Protein AF-A0A413F1H2-F1 (afdb_monomer_lite)

Sequence (59 aa):
MRSEVARGRSVLISSHLLDDLADLTDSFYFIEAGTLVEKIESSSQTLKQEYLDTYEGDE

Foldseek 3Di:
DPDPPDDPDDDDDDDPDLVVVLVVDQKDWDADPNDTDDIDGSVCPVVSVVVCCVRVVPD

Secondary structure (DSSP, 8-state):
------TT-------S-HHHHHTT-SEEEEEETTEEEEEEETT-HHHHHHHHHHHS---

Structure (mmCIF, N/CA/C/O backbone):
data_AF-A0A413F1H2-F1
#
_entry.id   AF-A0A413F1H2-F1
#
loop_
_atom_site.group_PDB
_atom_site.id
_atom_site.type_symbol
_atom_site.label_atom_id
_atom_site.label_alt_id
_atom_site.label_comp_id
_atom_site.label_asym_id
_atom_site.label_entity_id
_atom_site.label_seq_id
_atom_site.pdbx_PDB_ins_code
_atom_site.Cartn_x
_atom_site.Cartn_y
_atom_site.Cartn_z
_atom_site.occupancy
_atom_site.B_iso_or_equiv
_atom_site.auth_seq_id
_atom_site.auth_comp_id
_atom_site.auth_asym_id
_atom_site.auth_atom_id
_atom_site.pdbx_PDB_model_num
ATOM 1 N N . MET A 1 1 ? 5.557 -0.814 -28.245 1.00 42.34 1 MET A N 1
ATOM 2 C CA . MET A 1 1 ? 4.882 -2.115 -28.438 1.00 42.34 1 MET A CA 1
ATOM 3 C C . MET A 1 1 ? 3.881 -2.249 -27.300 1.00 42.34 1 MET A C 1
ATOM 5 O O . MET A 1 1 ? 4.291 -2.491 -26.177 1.00 42.34 1 MET A O 1
ATOM 9 N N . ARG A 1 2 ? 2.607 -1.902 -27.527 1.00 49.94 2 ARG A N 1
ATOM 10 C CA . ARG A 1 2 ? 1.567 -2.005 -26.492 1.00 49.94 2 ARG A CA 1
ATOM 11 C C . ARG A 1 2 ? 1.106 -3.455 -26.475 1.00 49.94 2 ARG A C 1
ATOM 13 O O . ARG A 1 2 ? 0.337 -3.855 -27.341 1.00 49.94 2 ARG A O 1
ATOM 20 N N . SER A 1 3 ? 1.687 -4.246 -25.582 1.00 50.62 3 SER A N 1
ATOM 21 C CA . SER A 1 3 ? 1.355 -5.659 -25.438 1.00 50.62 3 SER A CA 1
ATOM 22 C C . SER A 1 3 ? -0.112 -5.803 -25.042 1.00 50.62 3 SER A C 1
ATOM 24 O O . SER A 1 3 ? -0.556 -5.195 -24.071 1.00 50.62 3 SER A O 1
ATOM 26 N N . GLU A 1 4 ? -0.852 -6.605 -25.806 1.00 54.41 4 GLU A N 1
ATOM 27 C CA . GLU A 1 4 ? -2.176 -7.133 -25.472 1.00 54.41 4 GLU A CA 1
ATOM 28 C C . GLU A 1 4 ? -2.103 -7.955 -24.174 1.00 54.41 4 GLU A C 1
ATOM 30 O O . GLU A 1 4 ? -2.103 -9.186 -24.183 1.00 54.41 4 GLU A O 1
ATOM 35 N N . VAL A 1 5 ? -2.018 -7.298 -23.020 1.00 55.59 5 VAL A N 1
ATOM 36 C CA . VAL A 1 5 ? -2.190 -7.975 -21.735 1.00 55.59 5 VAL A CA 1
ATOM 37 C C . VAL A 1 5 ? -3.689 -8.143 -21.507 1.00 55.59 5 VAL A C 1
ATOM 39 O O . VAL A 1 5 ? -4.392 -7.260 -21.033 1.00 55.59 5 VAL A O 1
ATOM 42 N N . ALA A 1 6 ? -4.167 -9.300 -21.968 1.00 57.97 6 ALA A N 1
ATOM 43 C CA . ALA A 1 6 ? -5.294 -10.075 -21.461 1.00 57.97 6 ALA A CA 1
ATOM 44 C C . ALA A 1 6 ? -6.484 -9.277 -20.894 1.00 57.97 6 ALA A C 1
ATOM 46 O O . ALA A 1 6 ? -6.621 -9.104 -19.682 1.00 57.97 6 ALA A O 1
ATOM 47 N N . ARG A 1 7 ? -7.419 -8.912 -21.781 1.00 58.94 7 ARG A N 1
ATOM 48 C CA . ARG A 1 7 ? -8.786 -8.508 -21.418 1.00 58.94 7 ARG A CA 1
ATOM 49 C C . ARG A 1 7 ? -9.359 -9.460 -20.351 1.00 58.94 7 ARG A C 1
ATOM 51 O O . ARG A 1 7 ? -9.665 -10.609 -20.659 1.00 58.94 7 ARG A O 1
ATOM 58 N N . GLY A 1 8 ? -9.494 -8.973 -19.115 1.00 71.75 8 GLY A N 1
ATOM 59 C CA . GLY A 1 8 ? -10.173 -9.666 -18.013 1.00 71.75 8 GLY A CA 1
ATOM 60 C C . GLY A 1 8 ? -9.291 -10.398 -16.993 1.00 71.75 8 GLY A C 1
ATOM 61 O O . GLY A 1 8 ? -9.840 -11.145 -16.188 1.00 71.75 8 GLY A O 1
ATOM 62 N N . ARG A 1 9 ? -7.961 -10.221 -16.988 1.00 78.06 9 ARG A N 1
ATOM 63 C CA . ARG A 1 9 ? -7.101 -10.763 -15.917 1.00 78.06 9 ARG A CA 1
ATOM 64 C C . ARG A 1 9 ? -6.698 -9.675 -14.929 1.00 78.06 9 ARG A C 1
ATOM 66 O O . ARG A 1 9 ? -6.144 -8.660 -15.329 1.00 78.06 9 ARG A O 1
ATOM 73 N N . SER A 1 10 ? -6.932 -9.924 -13.645 1.00 82.38 10 SER A N 1
ATOM 74 C CA . SER A 1 10 ? -6.352 -9.135 -12.558 1.00 82.38 10 SER A CA 1
ATOM 75 C C . SER A 1 10 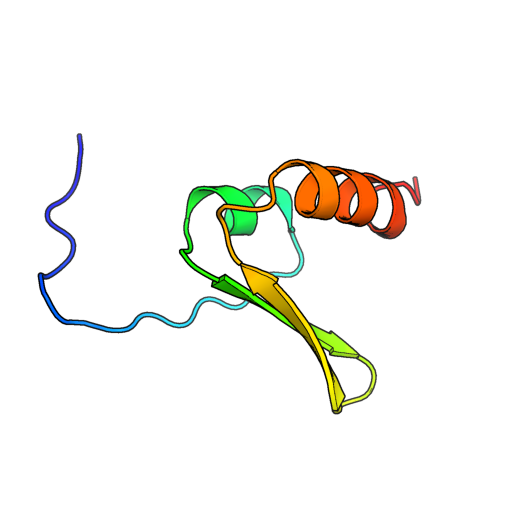? -4.902 -9.560 -12.334 1.00 82.38 10 SER A C 1
ATOM 77 O O . SER A 1 10 ? -4.623 -10.756 -12.219 1.00 82.38 10 SER A O 1
ATOM 79 N N . VAL A 1 11 ? -3.994 -8.592 -12.249 1.00 82.19 11 VAL A N 1
ATOM 80 C CA . VAL A 1 11 ? -2.573 -8.812 -11.961 1.00 82.19 11 VAL A CA 1
ATOM 81 C C . VAL A 1 11 ? -2.241 -8.103 -10.655 1.00 82.19 11 VAL A C 1
ATOM 83 O O . VAL A 1 11 ? -2.622 -6.951 -10.471 1.00 82.19 11 VAL A O 1
ATOM 86 N N . LEU A 1 12 ? -1.549 -8.799 -9.753 1.00 85.50 12 LEU A N 1
ATOM 87 C CA . LEU A 1 12 ? -0.993 -8.215 -8.537 1.00 85.50 12 LEU A CA 1
ATOM 88 C C . LEU A 1 12 ? 0.528 -8.195 -8.666 1.00 85.50 12 LEU A C 1
ATOM 90 O O . LEU A 1 12 ? 1.142 -9.232 -8.918 1.00 85.50 12 LEU A O 1
ATOM 94 N N . ILE A 1 13 ? 1.113 -7.012 -8.516 1.00 82.31 13 ILE A N 1
ATOM 95 C CA . ILE A 1 13 ? 2.555 -6.780 -8.584 1.00 82.31 13 ILE A CA 1
ATOM 96 C C . ILE A 1 13 ? 2.969 -6.175 -7.246 1.00 82.31 13 ILE A C 1
ATOM 98 O O . ILE A 1 13 ? 2.333 -5.238 -6.773 1.00 82.31 13 ILE A O 1
ATOM 102 N N . SER A 1 14 ? 4.014 -6.732 -6.635 1.00 84.25 14 SER A N 1
ATOM 103 C CA . SER A 1 14 ? 4.620 -6.204 -5.412 1.00 84.25 14 SER A CA 1
ATOM 104 C C . SER A 1 14 ? 5.986 -5.635 -5.762 1.00 84.25 14 SER A C 1
ATOM 106 O O . SER A 1 14 ? 6.812 -6.346 -6.330 1.00 84.25 14 SER A O 1
ATOM 108 N N . SER A 1 15 ? 6.226 -4.378 -5.406 1.00 81.44 15 SER A N 1
ATOM 109 C CA . SER A 1 15 ? 7.520 -3.708 -5.539 1.00 81.44 15 SER A CA 1
ATOM 110 C C . SER A 1 15 ? 7.751 -2.816 -4.325 1.00 81.44 15 SER A C 1
ATOM 112 O O . SER A 1 15 ? 6.802 -2.446 -3.635 1.00 81.44 15 SER A O 1
ATOM 114 N N . HIS A 1 16 ? 9.016 -2.485 -4.085 1.00 78.50 16 HIS A N 1
ATOM 115 C CA . HIS A 1 16 ? 9.419 -1.447 -3.137 1.00 78.50 16 HIS A CA 1
ATOM 116 C C . HIS A 1 16 ? 9.654 -0.093 -3.823 1.00 78.50 16 HIS A C 1
ATOM 118 O O . HIS A 1 16 ? 9.817 0.900 -3.130 1.00 78.50 16 HIS A O 1
ATOM 124 N N . LEU A 1 17 ? 9.667 -0.060 -5.162 1.00 74.06 17 LEU A N 1
ATOM 125 C CA . LEU A 1 17 ? 9.795 1.159 -5.961 1.00 74.06 17 LEU A CA 1
ATOM 126 C C . LEU A 1 17 ? 8.408 1.618 -6.394 1.00 74.06 17 LEU A C 1
ATOM 128 O O . LEU A 1 17 ? 7.679 0.857 -7.045 1.00 74.06 17 LEU A O 1
ATOM 132 N N . LEU A 1 18 ? 8.042 2.835 -6.000 1.00 70.75 18 LEU A N 1
ATOM 133 C CA . LEU A 1 18 ? 6.711 3.364 -6.253 1.00 70.75 18 LEU A CA 1
ATOM 134 C C . LEU A 1 18 ? 6.568 3.850 -7.696 1.00 70.75 18 LEU A C 1
ATOM 136 O O . LEU A 1 18 ? 5.531 3.597 -8.308 1.00 70.75 18 LEU A O 1
ATOM 140 N N 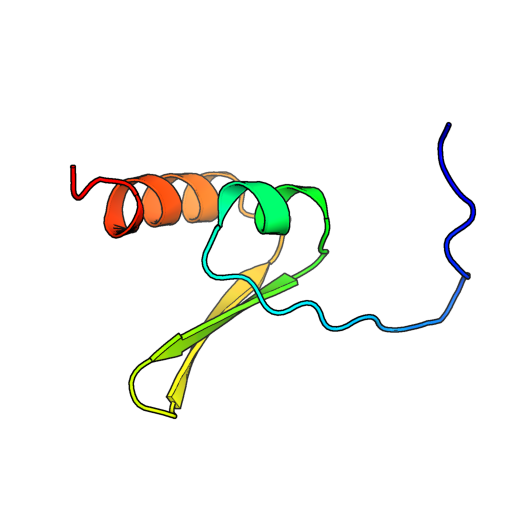. ASP A 1 19 ? 7.618 4.465 -8.243 1.00 72.19 19 ASP A N 1
ATOM 141 C CA . ASP A 1 19 ? 7.674 4.949 -9.625 1.00 72.19 19 ASP A CA 1
ATOM 142 C C . ASP A 1 19 ? 7.322 3.861 -10.648 1.00 72.19 19 ASP A C 1
ATOM 144 O O . ASP A 1 19 ? 6.437 4.033 -11.489 1.00 72.19 19 ASP A O 1
ATOM 148 N N . ASP A 1 20 ? 7.941 2.687 -10.520 1.00 70.19 20 ASP A N 1
ATOM 149 C CA . ASP A 1 20 ? 7.691 1.558 -11.420 1.00 70.19 20 ASP A CA 1
ATOM 150 C C . ASP A 1 20 ? 6.244 1.060 -11.324 1.00 70.19 20 ASP A C 1
ATOM 152 O O . ASP A 1 20 ? 5.640 0.638 -12.312 1.00 70.19 20 ASP A O 1
ATOM 156 N N . LEU A 1 21 ? 5.671 1.091 -10.120 1.00 73.00 21 LEU A N 1
ATOM 157 C CA . LEU A 1 21 ? 4.303 0.660 -9.891 1.00 73.00 21 LEU A CA 1
ATOM 158 C C . LEU A 1 21 ? 3.319 1.675 -10.485 1.00 73.00 21 LEU A C 1
ATOM 160 O O . LEU A 1 21 ? 2.390 1.259 -11.182 1.00 73.00 21 LEU A O 1
ATOM 164 N N . ALA A 1 22 ? 3.530 2.974 -10.254 1.00 70.06 22 ALA A N 1
ATOM 165 C CA . ALA A 1 22 ? 2.600 4.070 -10.535 1.00 70.06 22 ALA A CA 1
ATOM 166 C C . ALA A 1 22 ? 2.057 4.097 -11.974 1.00 70.06 22 ALA A C 1
ATOM 168 O O . ALA A 1 22 ? 0.879 4.424 -12.172 1.00 70.06 22 ALA A O 1
ATOM 169 N N . ASP A 1 23 ? 2.890 3.723 -12.944 1.00 72.44 23 ASP A N 1
ATOM 170 C CA . ASP A 1 23 ? 2.562 3.696 -14.372 1.00 72.44 23 ASP A CA 1
ATOM 171 C C . ASP A 1 23 ? 1.997 2.350 -14.857 1.00 72.44 23 ASP A C 1
ATOM 173 O O . ASP A 1 23 ? 1.407 2.268 -15.939 1.00 72.44 23 ASP A O 1
ATOM 177 N N . LEU A 1 24 ? 2.155 1.285 -14.066 1.00 75.12 24 LEU A N 1
ATOM 178 C CA . LEU A 1 24 ? 1.797 -0.083 -14.446 1.00 75.12 24 LEU A CA 1
ATOM 179 C C . LEU A 1 24 ? 0.445 -0.557 -13.904 1.00 75.12 24 LEU A C 1
ATOM 181 O O . LEU A 1 24 ? -0.063 -1.566 -14.399 1.00 75.12 24 LEU A O 1
ATOM 185 N N . THR A 1 25 ? -0.139 0.113 -12.904 1.00 78.06 25 THR A N 1
ATOM 186 C CA . THR A 1 25 ? -1.372 -0.376 -12.261 1.00 78.06 25 THR A CA 1
ATOM 187 C C . THR A 1 25 ? -2.498 0.652 -12.168 1.00 78.06 25 THR A C 1
ATOM 189 O O . THR A 1 25 ? -2.290 1.865 -12.092 1.00 78.06 25 THR A O 1
ATOM 192 N N . ASP A 1 26 ? -3.725 0.132 -12.129 1.00 79.94 26 ASP A N 1
ATOM 193 C CA . ASP A 1 26 ? -4.947 0.916 -11.957 1.00 79.94 26 ASP A CA 1
ATOM 194 C C . ASP A 1 26 ? -5.187 1.345 -10.498 1.00 79.94 26 ASP A C 1
ATOM 196 O O . ASP A 1 26 ? -5.949 2.275 -10.229 1.00 79.94 26 ASP A O 1
ATOM 200 N N . SER A 1 27 ? -4.587 0.660 -9.524 1.00 77.56 27 SER A N 1
ATOM 201 C CA . SER A 1 27 ? -4.769 0.937 -8.097 1.00 77.56 27 SER A CA 1
ATOM 202 C C . SER A 1 27 ? -3.592 0.412 -7.290 1.00 77.56 27 SER A C 1
ATOM 204 O O . SER A 1 27 ? -3.164 -0.725 -7.481 1.00 77.56 27 SER A O 1
ATOM 206 N N . PHE A 1 28 ? -3.147 1.210 -6.325 1.00 80.38 28 PHE A N 1
ATOM 207 C CA . PHE A 1 28 ? -2.018 0.896 -5.455 1.00 80.38 28 PHE A CA 1
ATOM 208 C C . PHE A 1 28 ? -2.480 0.662 -4.033 1.00 80.38 28 PHE A C 1
ATOM 210 O O . PHE A 1 28 ? -3.449 1.271 -3.577 1.00 80.38 28 PHE A O 1
ATOM 217 N N . TYR A 1 29 ? -1.753 -0.213 -3.348 1.00 80.75 29 TYR A N 1
ATOM 218 C CA . TYR A 1 29 ? -1.989 -0.534 -1.956 1.00 80.75 29 TYR A CA 1
ATOM 219 C C . TYR A 1 29 ? -0.676 -0.528 -1.198 1.00 80.75 29 TYR A C 1
ATOM 221 O O . TYR A 1 29 ? 0.300 -1.133 -1.642 1.00 80.75 29 TYR A O 1
ATOM 229 N N . PHE A 1 30 ? -0.693 0.099 -0.030 1.00 81.06 30 PHE A N 1
ATOM 230 C CA . PHE A 1 30 ? 0.441 0.101 0.880 1.00 81.06 30 PHE A CA 1
ATOM 231 C C . PHE A 1 30 ? 0.214 -0.886 2.003 1.00 81.06 30 PHE A C 1
ATOM 233 O O . PHE A 1 30 ? -0.881 -0.974 2.562 1.00 81.06 30 PHE A O 1
ATOM 240 N N . ILE A 1 31 ? 1.266 -1.624 2.332 1.00 84.31 31 ILE A N 1
ATOM 241 C CA . ILE A 1 31 ? 1.275 -2.537 3.464 1.00 84.31 31 ILE A CA 1
ATOM 242 C C . ILE A 1 31 ? 2.392 -2.090 4.395 1.00 84.31 31 ILE A C 1
ATOM 244 O O . ILE A 1 31 ? 3.565 -2.168 4.038 1.00 84.31 31 ILE A O 1
ATOM 248 N N . GLU A 1 32 ? 2.024 -1.673 5.600 1.00 83.94 32 GLU A N 1
ATOM 249 C CA . GLU A 1 32 ? 2.959 -1.278 6.650 1.00 83.94 32 GLU A CA 1
ATOM 250 C C . GLU A 1 32 ? 2.707 -2.132 7.888 1.00 83.94 32 GLU A C 1
ATOM 252 O O . GLU A 1 32 ? 1.563 -2.328 8.302 1.00 83.94 32 GLU A O 1
ATOM 257 N N . ALA A 1 33 ? 3.773 -2.695 8.461 1.00 86.75 33 ALA A N 1
ATOM 258 C CA . ALA A 1 33 ? 3.704 -3.539 9.658 1.00 86.75 33 ALA A CA 1
ATOM 259 C C . ALA A 1 33 ? 2.620 -4.648 9.599 1.00 86.75 33 ALA A C 1
ATOM 261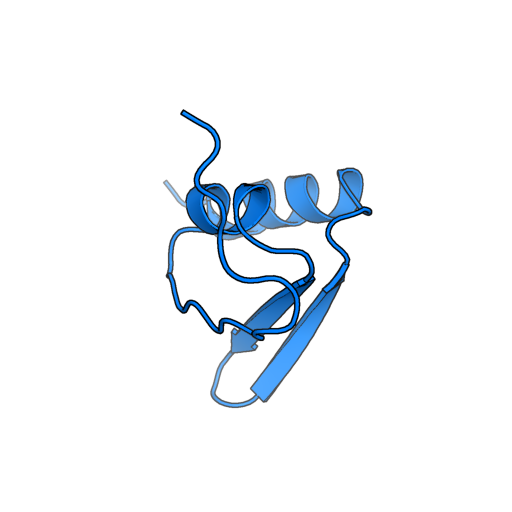 O O . ALA A 1 33 ? 2.027 -5.013 10.613 1.00 86.75 33 ALA A O 1
ATOM 262 N N . GLY A 1 34 ? 2.347 -5.190 8.405 1.00 86.81 34 GLY A N 1
ATOM 263 C CA . GLY A 1 34 ? 1.334 -6.230 8.185 1.00 86.81 34 GLY A CA 1
ATOM 264 C C . GLY A 1 34 ? -0.111 -5.727 8.065 1.00 86.81 34 GLY A C 1
ATOM 265 O O . GLY A 1 34 ? -1.026 -6.546 8.002 1.00 86.81 34 GLY A O 1
ATOM 266 N N . THR A 1 35 ? -0.326 -4.412 8.003 1.00 86.62 35 THR A N 1
ATOM 267 C CA . THR A 1 35 ? -1.640 -3.779 7.826 1.00 86.62 35 THR A CA 1
ATOM 268 C C . THR A 1 35 ? -1.714 -3.076 6.475 1.00 86.62 35 THR A C 1
ATOM 270 O O . THR A 1 35 ? -0.760 -2.427 6.060 1.00 86.62 35 THR A O 1
ATOM 273 N N . LEU A 1 36 ? -2.849 -3.202 5.783 1.00 85.75 36 LEU A N 1
ATOM 274 C CA . LEU A 1 36 ? -3.132 -2.445 4.564 1.00 85.75 36 LEU A CA 1
ATOM 275 C C . LEU A 1 36 ? -3.462 -0.997 4.955 1.00 85.75 36 LEU A C 1
ATOM 277 O O . LEU A 1 36 ? -4.519 -0.755 5.537 1.00 85.75 36 LEU A O 1
ATOM 281 N N . VAL A 1 37 ? -2.549 -0.068 4.687 1.00 78.50 37 VAL A N 1
ATOM 282 C CA . VAL A 1 37 ? -2.628 1.310 5.196 1.00 78.50 37 VAL A CA 1
ATOM 283 C C . VAL A 1 37 ? -3.480 2.188 4.296 1.00 78.50 37 VAL A C 1
ATOM 285 O O . VAL A 1 37 ? -4.365 2.886 4.783 1.00 78.50 37 VAL A O 1
ATOM 288 N N . GLU A 1 38 ? -3.261 2.130 2.983 1.00 74.06 38 GLU A N 1
ATOM 289 C CA . GLU A 1 38 ? -3.946 3.032 2.061 1.00 74.06 38 GLU A CA 1
ATOM 290 C C . GLU A 1 38 ? -4.199 2.404 0.690 1.00 74.06 38 GLU A C 1
ATOM 292 O O . GLU A 1 38 ? -3.455 1.526 0.244 1.00 74.06 38 GLU A O 1
ATOM 297 N N . LYS A 1 39 ? -5.268 2.873 0.031 1.00 77.75 39 LYS A N 1
ATOM 298 C CA . LYS A 1 39 ? -5.594 2.582 -1.364 1.00 77.75 39 LYS A CA 1
ATOM 299 C C . LYS A 1 39 ? -5.561 3.880 -2.165 1.00 77.75 39 LYS A C 1
ATOM 301 O O . LYS A 1 39 ? -6.425 4.735 -1.977 1.00 77.75 39 LYS A O 1
ATOM 306 N N . ILE A 1 40 ? -4.643 3.968 -3.122 1.00 73.31 40 ILE A N 1
ATOM 307 C CA . ILE A 1 40 ? -4.571 5.089 -4.063 1.00 73.31 40 ILE A CA 1
ATOM 308 C C . ILE A 1 40 ? -5.127 4.634 -5.409 1.00 73.31 40 ILE A C 1
ATOM 310 O O . ILE A 1 40 ? -4.618 3.700 -6.034 1.00 73.31 40 ILE A O 1
ATOM 314 N N . GLU A 1 41 ? -6.184 5.300 -5.867 1.00 68.00 41 GLU A N 1
ATOM 315 C CA . GLU A 1 41 ? -6.710 5.113 -7.221 1.00 68.00 41 GLU A CA 1
ATOM 316 C C . GLU A 1 41 ? -5.776 5.811 -8.219 1.00 68.00 41 GLU A C 1
ATOM 318 O O . GLU A 1 41 ? -5.351 6.949 -7.999 1.00 68.00 41 GLU A O 1
ATOM 323 N N . SER A 1 42 ? -5.451 5.147 -9.332 1.00 63.84 42 SER A N 1
ATOM 324 C CA . SER A 1 42 ? -4.453 5.636 -10.295 1.00 63.84 42 SER A CA 1
ATOM 325 C C . SER A 1 42 ? -4.761 7.019 -10.885 1.00 63.84 42 SER A C 1
ATOM 327 O O . SER A 1 42 ? -3.835 7.704 -11.324 1.00 63.84 42 SER A O 1
ATOM 329 N N . SER A 1 43 ? -6.032 7.439 -10.8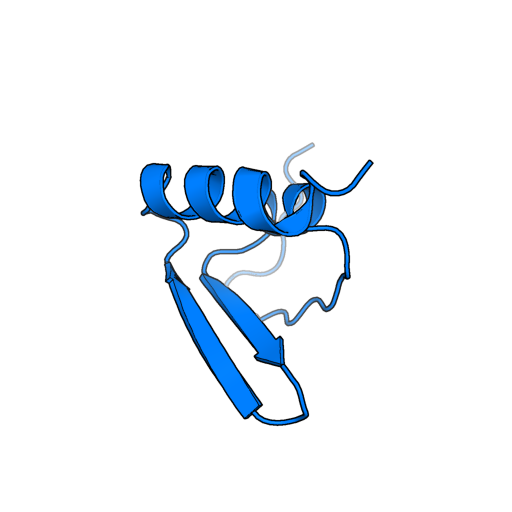61 1.00 63.81 43 SER A N 1
ATOM 330 C CA . SER A 1 43 ? -6.512 8.745 -11.324 1.00 63.81 43 SER A CA 1
ATOM 331 C C . SER A 1 43 ? -6.082 9.919 -10.442 1.00 63.81 43 SER A C 1
ATOM 333 O O . SER A 1 43 ? -6.113 11.062 -10.895 1.00 63.81 43 SER A O 1
ATOM 335 N N . SER A 1 44 ? -5.685 9.670 -9.194 1.00 63.62 44 SER A N 1
ATOM 336 C CA . SER A 1 44 ? -5.294 10.716 -8.248 1.00 63.62 44 SER A CA 1
ATOM 337 C C . SER A 1 44 ? -3.801 11.025 -8.365 1.00 63.62 44 SER A C 1
ATOM 339 O O . SER A 1 44 ? -3.002 10.652 -7.509 1.00 63.62 44 SER A O 1
ATOM 341 N N . GLN A 1 45 ? -3.422 11.716 -9.444 1.00 63.59 45 GLN A N 1
ATOM 342 C CA . GLN A 1 45 ? -2.026 12.085 -9.729 1.00 63.59 45 GLN A CA 1
ATOM 343 C C . GLN A 1 45 ? -1.387 12.929 -8.613 1.00 63.59 45 GLN A C 1
ATOM 345 O O . GLN A 1 45 ? -0.223 12.726 -8.290 1.00 63.59 45 GLN A O 1
ATOM 350 N N . THR A 1 46 ? -2.145 13.833 -7.982 1.00 67.12 46 THR A N 1
ATOM 351 C CA . THR A 1 46 ? -1.638 14.677 -6.885 1.00 67.12 46 THR A CA 1
ATOM 352 C C . THR A 1 46 ? -1.291 13.869 -5.634 1.00 67.12 46 THR A C 1
ATOM 354 O O . THR A 1 46 ? -0.271 14.136 -5.012 1.00 67.12 46 THR A O 1
ATOM 357 N N . LEU A 1 47 ? -2.097 12.852 -5.302 1.00 65.00 47 LEU A N 1
ATOM 358 C CA . LEU A 1 47 ? -1.823 11.968 -4.164 1.00 65.00 47 LEU A CA 1
ATOM 359 C C . LEU A 1 47 ? -0.606 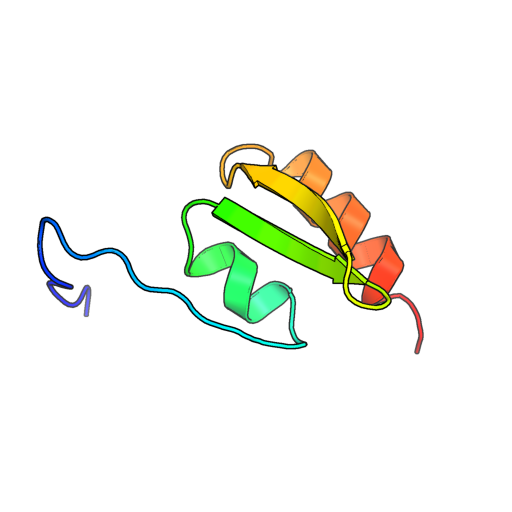11.081 -4.444 1.00 65.00 47 LEU A C 1
ATOM 361 O O . LEU A 1 47 ? 0.226 10.900 -3.571 1.00 65.00 47 LEU A O 1
ATOM 365 N N . LYS A 1 48 ? -0.446 10.589 -5.681 1.00 68.69 48 LYS A N 1
ATOM 366 C CA . LYS A 1 48 ? 0.748 9.822 -6.070 1.00 68.69 48 LYS A CA 1
ATOM 367 C C . LYS A 1 48 ? 2.043 10.603 -5.845 1.00 68.69 48 LYS A C 1
ATOM 369 O O . LYS A 1 48 ? 2.980 10.041 -5.298 1.00 68.69 48 LYS A O 1
ATOM 374 N N . GLN A 1 49 ? 2.079 11.870 -6.264 1.00 67.19 49 GLN A N 1
ATOM 375 C CA . GLN A 1 49 ? 3.280 12.700 -6.148 1.00 67.19 49 GLN A CA 1
ATOM 376 C C . GLN A 1 49 ? 3.633 12.968 -4.679 1.00 67.19 49 GLN A C 1
ATOM 378 O O . GLN A 1 49 ? 4.765 12.735 -4.286 1.00 67.19 49 GLN A O 1
ATOM 383 N N . GLU A 1 50 ? 2.653 13.363 -3.857 1.00 68.75 50 GLU A N 1
ATOM 384 C CA . GLU A 1 50 ? 2.854 13.601 -2.416 1.00 68.75 50 GLU A CA 1
ATOM 385 C C . GLU A 1 50 ? 3.401 12.357 -1.692 1.00 68.75 50 GLU A C 1
ATOM 387 O O . GLU A 1 50 ? 4.276 12.460 -0.830 1.00 68.75 50 GLU A O 1
ATOM 392 N N . TYR A 1 51 ? 2.938 11.168 -2.084 1.00 68.88 51 TYR A N 1
ATOM 393 C CA . TYR A 1 51 ? 3.457 9.906 -1.562 1.00 68.88 51 TYR A CA 1
ATOM 394 C C . TYR A 1 51 ? 4.872 9.583 -2.046 1.00 68.88 51 TYR A C 1
ATOM 396 O O . TYR A 1 51 ? 5.684 9.120 -1.247 1.00 68.88 51 TYR A O 1
ATOM 404 N N . LEU A 1 52 ? 5.179 9.839 -3.320 1.00 69.00 52 LEU A N 1
ATOM 405 C CA . LEU A 1 52 ? 6.527 9.683 -3.862 1.00 69.00 52 LEU A CA 1
ATOM 406 C C . LEU A 1 52 ? 7.523 10.548 -3.077 1.00 69.00 52 LEU A C 1
ATOM 408 O O . LEU A 1 52 ? 8.510 10.040 -2.558 1.00 69.00 52 LEU A O 1
ATOM 412 N N . ASP A 1 53 ? 7.189 11.825 -2.881 1.00 71.06 53 ASP A N 1
ATOM 413 C CA . ASP A 1 53 ? 7.991 12.774 -2.104 1.00 71.06 53 ASP A CA 1
ATOM 414 C C . ASP A 1 53 ? 8.175 12.345 -0.633 1.00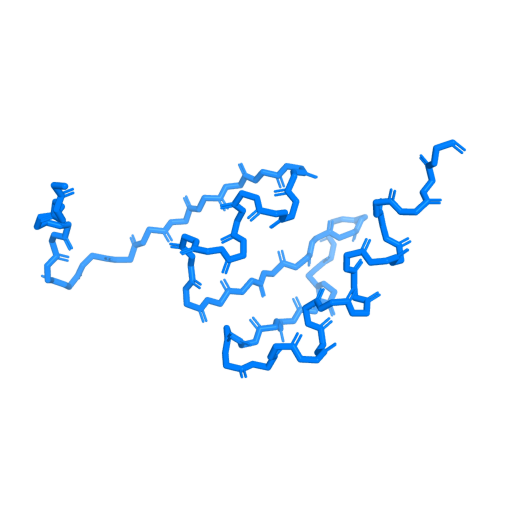 71.06 53 ASP A C 1
ATOM 416 O O . ASP A 1 53 ? 9.208 12.631 -0.031 1.00 71.06 53 ASP A O 1
ATOM 420 N N . THR A 1 54 ? 7.200 11.640 -0.044 1.00 71.62 54 THR A N 1
ATOM 421 C CA . THR A 1 54 ? 7.253 11.204 1.365 1.00 71.62 54 THR A CA 1
ATOM 422 C C . THR A 1 54 ? 8.127 9.965 1.586 1.00 71.62 54 THR A C 1
ATOM 424 O O . THR A 1 54 ? 8.695 9.824 2.665 1.00 71.62 54 THR A O 1
ATOM 427 N N . TYR A 1 55 ? 8.233 9.064 0.602 1.00 65.88 55 TYR A N 1
ATOM 428 C CA . TYR A 1 55 ? 8.918 7.769 0.764 1.00 65.88 55 TYR A CA 1
ATOM 429 C C . TYR A 1 55 ? 10.169 7.591 -0.109 1.00 65.88 55 TYR A C 1
ATOM 431 O O . TYR A 1 55 ? 11.013 6.763 0.223 1.00 65.88 55 TYR A O 1
ATOM 439 N N . GLU A 1 56 ? 10.315 8.346 -1.199 1.00 66.38 56 GLU A N 1
ATOM 440 C CA . GLU A 1 56 ? 11.562 8.426 -1.978 1.00 66.38 56 GLU A CA 1
ATOM 441 C C . GLU A 1 56 ? 12.442 9.612 -1.542 1.00 66.38 56 GLU A C 1
ATOM 443 O O . GLU A 1 56 ? 13.595 9.706 -1.951 1.00 66.38 56 GLU A O 1
ATOM 448 N N . GLY A 1 57 ? 11.925 10.495 -0.676 1.00 58.25 57 GLY A N 1
ATOM 449 C CA . GLY A 1 57 ? 12.627 11.668 -0.141 1.00 58.25 57 GLY A CA 1
ATOM 450 C C . GLY A 1 57 ? 13.676 11.388 0.945 1.00 58.25 57 GLY A C 1
ATOM 451 O O . GLY A 1 57 ? 14.274 12.337 1.452 1.00 58.25 57 GLY A O 1
ATOM 452 N N . ASP A 1 58 ? 13.911 10.125 1.301 1.00 49.44 58 ASP A N 1
ATOM 453 C CA . ASP A 1 58 ? 14.990 9.709 2.204 1.00 49.44 58 ASP A CA 1
ATOM 454 C C . ASP A 1 58 ? 16.228 9.269 1.387 1.00 49.44 58 ASP A C 1
ATOM 456 O O . ASP A 1 58 ? 16.490 8.073 1.225 1.00 49.44 58 ASP A O 1
ATOM 460 N N . GLU A 1 59 ? 16.989 10.243 0.866 1.00 49.56 59 GLU A N 1
ATOM 461 C CA . GLU A 1 59 ? 18.408 10.071 0.477 1.00 49.56 59 GLU A CA 1
ATOM 462 C C . GLU A 1 59 ? 19.345 10.533 1.607 1.00 49.56 59 GLU A C 1
ATOM 464 O O . GLU A 1 59 ? 19.152 11.656 2.133 1.00 49.56 59 GLU A O 1
#

Radius of gyration: 12.91 Å; chains: 1; bounding box: 29×25×38 Å

pLDDT: mean 71.17, std 10.77, range [42.34, 86.81]